Protein AF-A0A662D3R1-F1 (afdb_monomer_lite)

Sequence (65 aa):
PRVRLGIGPLPVGADAAEYVLAPFTEDEFKIMKESLAKAAQAVELILEGKIDEAMSRFNQKIKLQ

Foldseek 3Di:
DDDDDDLDDDPVPDDPVCVVPDDDDPVSVVVVVVSVVLVVVLVVCVVVVNNVVSCVPRVDPPPPD

Radius of gyration: 14.22 Å; chains: 1; bounding box: 30×20×38 Å

pLDDT: mean 85.16, std 11.71, range [32.44, 94.69]

Secondary structure (DSSP, 8-state):
---PPP--PPPTT--HHHHHHSPPPHHHHHHHHHHHHHHHHHHHHHHTT-HHHHHHHHSS-----

Structure (mmCIF, N/CA/C/O backbone):
data_AF-A0A662D3R1-F1
#
_entry.id   AF-A0A662D3R1-F1
#
loop_
_atom_site.group_PDB
_atom_site.id
_atom_site.type_symbol
_atom_site.label_atom_id
_atom_site.label_alt_id
_atom_site.label_comp_id
_atom_site.label_asym_id
_atom_site.label_entity_id
_atom_site.label_seq_id
_atom_site.pdbx_PDB_ins_code
_atom_site.Cartn_x
_atom_site.Cartn_y
_atom_site.Cartn_z
_atom_site.occupancy
_atom_site.B_iso_or_equiv
_atom_site.auth_seq_id
_atom_site.auth_comp_id
_atom_site.auth_asym_id
_atom_site.auth_atom_id
_atom_site.pdbx_PDB_model_num
ATOM 1 N N . PRO A 1 1 ? -11.838 4.153 5.241 1.00 77.69 1 PRO A N 1
ATOM 2 C CA . PRO A 1 1 ? -10.362 3.987 5.317 1.00 77.69 1 PRO A CA 1
ATOM 3 C C . PRO A 1 1 ? -9.818 3.341 4.034 1.00 77.69 1 PRO A C 1
ATOM 5 O O . PRO A 1 1 ? -10.407 2.380 3.553 1.00 77.69 1 PRO A O 1
ATOM 8 N N . ARG A 1 2 ? -8.753 3.896 3.442 1.00 84.69 2 ARG A N 1
ATOM 9 C CA . ARG A 1 2 ? -8.094 3.347 2.243 1.00 84.69 2 ARG A CA 1
ATOM 10 C C . ARG A 1 2 ? -6.600 3.221 2.528 1.00 84.69 2 ARG A C 1
ATOM 12 O O . ARG A 1 2 ? -6.005 4.200 2.964 1.00 84.69 2 ARG A O 1
ATOM 19 N N . VAL A 1 3 ? -6.010 2.058 2.262 1.00 87.31 3 VAL A N 1
ATOM 20 C CA . VAL A 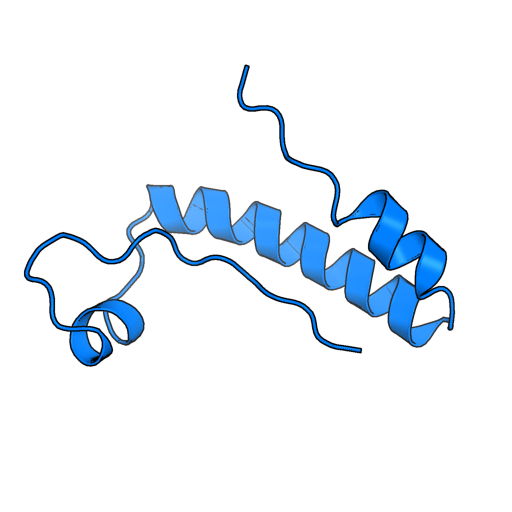1 3 ? -4.562 1.823 2.384 1.00 87.31 3 VAL A CA 1
ATOM 21 C C . VAL A 1 3 ? -3.974 1.795 0.976 1.00 87.31 3 VAL A C 1
ATOM 23 O O . VAL A 1 3 ? -4.433 1.028 0.134 1.00 87.31 3 VAL A O 1
ATOM 26 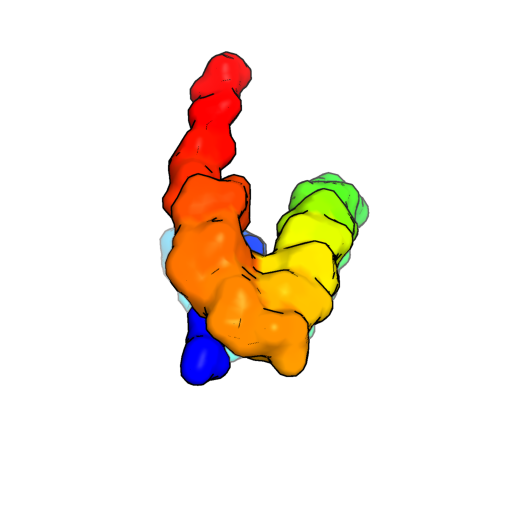N N . ARG A 1 4 ? -3.005 2.672 0.692 1.00 87.38 4 ARG A N 1
ATOM 27 C CA . ARG A 1 4 ? -2.348 2.757 -0.622 1.00 87.38 4 ARG A CA 1
ATOM 28 C C . ARG A 1 4 ? -0.995 2.064 -0.539 1.00 87.38 4 ARG A C 1
ATOM 30 O O . ARG A 1 4 ? -0.141 2.501 0.224 1.00 87.38 4 ARG A O 1
ATOM 37 N N . LEU A 1 5 ? -0.809 1.022 -1.339 1.00 86.81 5 LEU A N 1
ATOM 38 C CA . LEU A 1 5 ? 0.476 0.352 -1.512 1.00 86.81 5 LEU A CA 1
ATOM 39 C C . LEU A 1 5 ? 1.109 0.842 -2.813 1.00 86.81 5 LEU A C 1
ATOM 41 O O . LEU A 1 5 ? 0.492 0.768 -3.874 1.00 86.81 5 LEU A O 1
ATOM 45 N N . GLY A 1 6 ? 2.315 1.396 -2.715 1.00 86.56 6 GLY A N 1
ATOM 46 C CA . GLY A 1 6 ? 3.096 1.776 -3.887 1.00 86.56 6 GLY A CA 1
ATOM 47 C C . GLY A 1 6 ? 3.773 0.545 -4.476 1.00 86.56 6 GLY A C 1
ATOM 48 O O . GLY A 1 6 ? 4.480 -0.147 -3.756 1.00 86.56 6 GLY A O 1
ATOM 49 N N . ILE A 1 7 ? 3.566 0.300 -5.768 1.00 85.25 7 ILE A N 1
ATOM 50 C CA . ILE A 1 7 ? 4.209 -0.795 -6.517 1.00 85.25 7 ILE A CA 1
ATOM 51 C C . ILE A 1 7 ? 5.467 -0.343 -7.276 1.00 85.25 7 ILE A C 1
ATOM 53 O O . ILE A 1 7 ? 6.118 -1.158 -7.911 1.00 85.25 7 ILE A O 1
ATOM 57 N N . GLY A 1 8 ? 5.814 0.945 -7.186 1.00 84.19 8 GLY A N 1
ATOM 58 C CA . GLY A 1 8 ? 6.917 1.565 -7.921 1.00 84.19 8 GLY A CA 1
ATOM 59 C C . GLY A 1 8 ? 6.439 2.626 -8.921 1.00 84.19 8 GLY A C 1
ATOM 60 O O . GLY A 1 8 ? 5.233 2.772 -9.150 1.00 84.19 8 GLY A O 1
ATOM 61 N N . PRO A 1 9 ? 7.361 3.442 -9.460 1.00 85.19 9 PRO A N 1
ATOM 62 C CA . PRO A 1 9 ? 7.053 4.363 -10.545 1.00 85.19 9 PRO A CA 1
ATOM 63 C C . PRO A 1 9 ? 6.884 3.598 -11.863 1.00 85.19 9 PRO A C 1
ATOM 65 O O . PRO A 1 9 ? 7.667 2.701 -12.167 1.00 85.19 9 PRO A O 1
ATOM 68 N N . LEU A 1 10 ? 5.903 4.001 -12.672 1.00 85.19 10 LEU A N 1
ATOM 69 C CA . LEU A 1 10 ? 5.753 3.484 -14.031 1.00 85.19 10 LEU A CA 1
ATOM 70 C C . LEU A 1 10 ? 7.005 3.849 -14.857 1.00 85.19 10 LEU A C 1
ATOM 72 O O . LEU A 1 10 ? 7.339 5.039 -14.930 1.00 85.19 10 LEU A O 1
ATOM 76 N N . PRO A 1 11 ? 7.698 2.876 -15.479 1.00 84.94 11 PRO A N 1
ATOM 77 C CA . PRO A 1 11 ? 8.837 3.158 -16.344 1.00 84.94 11 PRO A CA 1
ATOM 78 C C . PRO A 1 11 ? 8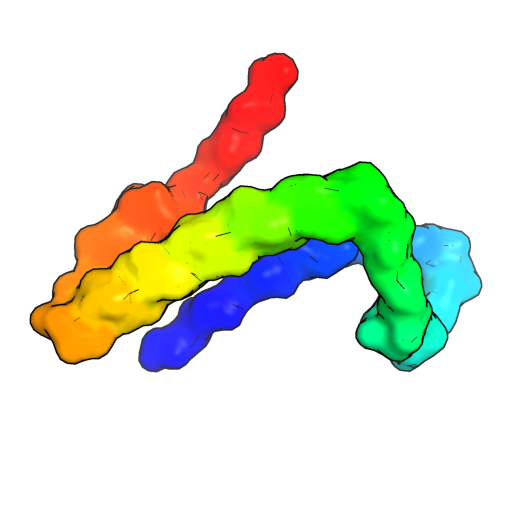.446 4.054 -17.527 1.00 84.94 11 PRO A C 1
ATOM 80 O O . PRO A 1 11 ? 7.344 3.953 -18.068 1.00 84.94 11 PRO A O 1
ATOM 83 N N . VAL A 1 12 ? 9.354 4.939 -17.951 1.00 87.00 12 VAL A N 1
ATOM 84 C CA . VAL A 1 12 ? 9.091 5.869 -19.061 1.00 87.00 12 VAL A CA 1
ATOM 85 C C . VAL A 1 12 ? 8.847 5.078 -20.348 1.00 87.00 12 VAL A C 1
ATOM 87 O O . VAL A 1 12 ? 9.714 4.331 -20.790 1.00 87.00 12 VAL A O 1
ATOM 90 N N .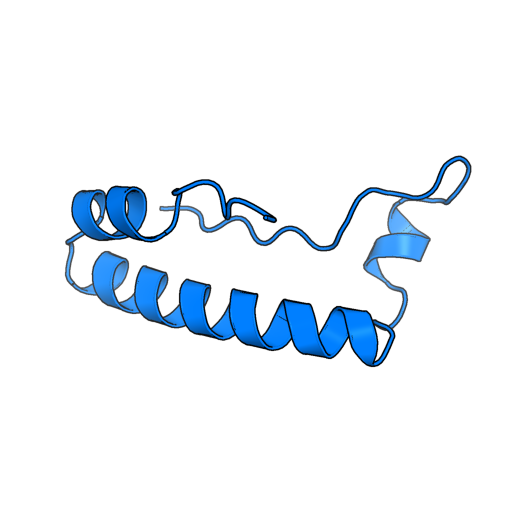 GLY A 1 13 ? 7.672 5.265 -20.953 1.00 84.81 13 GLY A N 1
ATOM 91 C CA . GLY A 1 13 ? 7.280 4.581 -22.189 1.00 84.81 13 GLY A CA 1
ATOM 92 C C . GLY A 1 13 ? 6.673 3.189 -21.996 1.00 84.81 13 GLY A C 1
ATOM 93 O O . GLY A 1 13 ? 6.332 2.560 -22.993 1.00 84.81 13 GLY A O 1
ATOM 94 N N . ALA A 1 14 ? 6.511 2.717 -20.756 1.00 85.75 14 ALA A N 1
ATOM 95 C CA . ALA A 1 14 ? 5.778 1.487 -20.470 1.00 85.75 14 ALA A CA 1
ATOM 96 C C . ALA A 1 14 ? 4.261 1.727 -20.475 1.00 85.75 14 ALA A C 1
ATOM 98 O O . ALA A 1 14 ? 3.784 2.774 -20.026 1.00 85.75 14 ALA A O 1
ATOM 99 N N . ASP A 1 15 ? 3.503 0.735 -20.943 1.00 90.50 15 ASP A N 1
ATOM 100 C CA . ASP A 1 15 ? 2.054 0.724 -20.788 1.00 90.50 15 ASP A CA 1
ATOM 101 C C . ASP A 1 15 ? 1.670 0.427 -19.329 1.00 90.50 15 ASP A C 1
ATOM 103 O O . ASP A 1 15 ? 2.238 -0.448 -18.668 1.00 90.50 15 ASP A O 1
ATOM 107 N N . ALA A 1 16 ? 0.699 1.176 -18.806 1.00 87.38 16 ALA A N 1
ATOM 108 C CA . ALA A 1 16 ? 0.294 1.051 -17.412 1.00 87.38 16 ALA A CA 1
ATOM 109 C C . ALA A 1 16 ? -0.408 -0.282 -17.121 1.00 87.38 16 ALA A C 1
ATOM 111 O O . ALA A 1 16 ? -0.244 -0.811 -16.023 1.00 87.38 16 ALA A O 1
ATOM 112 N N . ALA A 1 17 ? -1.183 -0.818 -18.070 1.00 90.19 17 ALA A N 1
ATOM 113 C CA . ALA A 1 17 ? -1.860 -2.096 -17.899 1.00 90.19 17 ALA A CA 1
ATOM 114 C C . ALA A 1 17 ? -0.847 -3.244 -17.917 1.00 90.19 17 ALA A C 1
ATOM 116 O O . ALA A 1 17 ? -0.909 -4.121 -17.059 1.00 90.19 17 ALA A O 1
ATOM 117 N N . GLU A 1 18 ? 0.130 -3.204 -18.822 1.00 88.81 18 GLU A N 1
ATOM 118 C CA . GLU A 1 18 ? 1.218 -4.187 -18.838 1.00 88.81 18 GLU A CA 1
ATOM 119 C C . GLU A 1 18 ? 2.038 -4.148 -17.543 1.00 88.81 18 GLU A C 1
ATOM 121 O O . GLU A 1 18 ? 2.307 -5.197 -16.960 1.00 88.81 18 GLU A O 1
ATOM 126 N N . TYR A 1 19 ? 2.369 -2.956 -17.035 1.00 87.56 19 TYR A N 1
ATOM 127 C CA . TYR A 1 19 ? 3.151 -2.809 -15.805 1.00 87.56 19 TYR A CA 1
ATOM 128 C C . TYR A 1 19 ? 2.443 -3.371 -14.562 1.00 87.56 19 TYR A C 1
ATOM 130 O O . TYR A 1 19 ? 3.081 -4.027 -13.745 1.00 87.56 19 TYR A O 1
ATOM 138 N N . VAL A 1 20 ? 1.129 -3.160 -14.410 1.00 89.75 20 VAL A N 1
ATOM 139 C CA . VAL A 1 20 ? 0.384 -3.690 -13.246 1.00 89.75 20 VAL A CA 1
ATOM 140 C C . VAL A 1 20 ? 0.080 -5.186 -13.346 1.00 89.75 20 VAL A C 1
ATOM 142 O O . VAL A 1 20 ? -0.220 -5.809 -12.328 1.00 89.75 20 VAL A O 1
ATOM 145 N N . LEU A 1 21 ? 0.115 -5.754 -14.555 1.00 90.62 21 LEU A N 1
ATOM 146 C CA . LEU A 1 21 ? -0.092 -7.185 -14.801 1.00 90.62 21 LEU A CA 1
ATOM 147 C C . LEU A 1 21 ? 1.222 -7.978 -14.806 1.00 90.62 21 LEU A C 1
ATOM 149 O O . LEU A 1 21 ? 1.192 -9.205 -14.696 1.00 90.62 21 LEU A O 1
ATOM 153 N N . ALA A 1 22 ? 2.361 -7.297 -14.938 1.00 89.56 22 ALA A N 1
ATOM 154 C CA . ALA A 1 22 ? 3.674 -7.915 -14.916 1.00 89.56 22 ALA A CA 1
ATOM 155 C C . ALA A 1 22 ? 3.985 -8.541 -13.541 1.00 89.56 22 ALA A C 1
ATOM 157 O O . ALA A 1 22 ? 3.576 -8.022 -12.498 1.00 89.56 22 ALA A O 1
ATOM 158 N N . PRO A 1 23 ? 4.727 -9.662 -13.511 1.00 88.94 23 PRO A N 1
ATOM 159 C CA . PRO A 1 23 ? 5.195 -10.235 -12.260 1.00 88.94 23 PRO A CA 1
ATOM 160 C C . PRO A 1 23 ? 6.252 -9.331 -11.617 1.00 88.94 23 PRO A C 1
ATOM 162 O O . PRO A 1 23 ? 7.113 -8.780 -12.301 1.00 88.94 23 PRO A O 1
ATOM 165 N N . PHE A 1 24 ? 6.228 -9.243 -10.288 1.00 87.19 24 PHE A N 1
ATOM 166 C CA . PHE A 1 24 ? 7.299 -8.597 -9.534 1.00 87.19 24 PHE A CA 1
ATOM 167 C C . PHE A 1 24 ? 8.598 -9.394 -9.653 1.00 87.19 24 PHE A C 1
ATOM 169 O O . PHE A 1 24 ? 8.600 -10.625 -9.565 1.00 87.19 24 PHE A O 1
ATOM 176 N N . THR A 1 25 ? 9.714 -8.683 -9.779 1.00 89.69 25 THR A N 1
ATOM 177 C CA . THR A 1 25 ? 11.048 -9.270 -9.613 1.00 89.69 25 THR A CA 1
ATOM 178 C C . THR A 1 25 ? 11.275 -9.695 -8.158 1.00 89.69 25 THR A C 1
ATOM 180 O O . THR A 1 25 ? 10.578 -9.243 -7.246 1.00 89.69 25 THR A O 1
ATOM 183 N N . GLU A 1 26 ? 12.263 -10.556 -7.892 1.00 89.12 26 GLU A N 1
ATOM 184 C CA . GLU A 1 26 ? 12.550 -10.991 -6.516 1.00 89.12 26 GLU A CA 1
ATOM 185 C C . GLU A 1 26 ? 12.891 -9.824 -5.578 1.00 89.12 26 GLU A C 1
ATOM 187 O O . GLU A 1 26 ? 12.493 -9.835 -4.411 1.00 89.12 26 GLU A O 1
ATOM 192 N N . ASP A 1 27 ? 13.605 -8.813 -6.073 1.00 87.50 27 ASP A N 1
ATOM 193 C CA . ASP A 1 27 ? 14.011 -7.662 -5.267 1.00 87.50 27 ASP A CA 1
ATOM 194 C C . ASP A 1 27 ? 12.837 -6.720 -4.978 1.00 87.50 27 ASP A C 1
ATOM 196 O O . ASP A 1 27 ? 12.660 -6.294 -3.834 1.00 87.50 27 ASP A O 1
ATOM 200 N N . GLU A 1 28 ? 11.960 -6.481 -5.956 1.00 87.25 28 GLU A N 1
ATOM 201 C CA . GLU A 1 28 ? 10.698 -5.770 -5.721 1.00 87.25 28 GLU A CA 1
ATOM 202 C C . GLU A 1 28 ? 9.813 -6.541 -4.741 1.00 87.25 28 GLU A C 1
ATOM 204 O O . GLU A 1 28 ? 9.229 -5.954 -3.830 1.00 87.25 28 GLU A O 1
ATOM 209 N N . PHE A 1 29 ? 9.754 -7.868 -4.866 1.00 87.94 29 PHE A N 1
ATOM 210 C CA . PHE A 1 29 ? 8.951 -8.701 -3.982 1.00 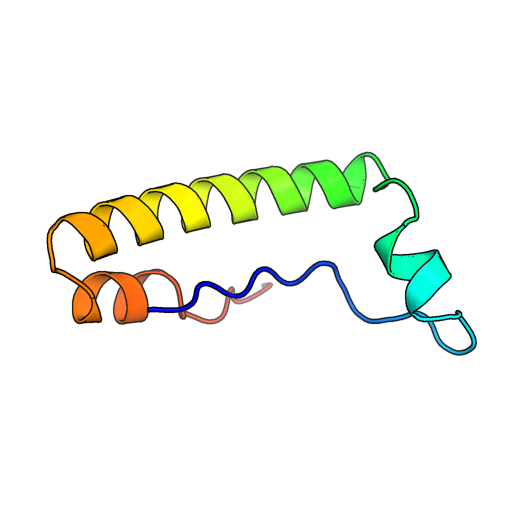87.94 29 PHE A CA 1
ATOM 211 C C . PHE A 1 29 ? 9.450 -8.663 -2.530 1.00 87.94 29 PHE A C 1
ATOM 213 O O . PHE A 1 29 ? 8.635 -8.658 -1.604 1.00 87.94 29 PHE A O 1
ATOM 220 N N . LYS A 1 30 ? 10.769 -8.576 -2.297 1.00 88.31 30 LYS A N 1
ATOM 221 C CA . LYS A 1 30 ? 11.338 -8.370 -0.950 1.00 88.31 30 LYS A CA 1
ATOM 222 C C . LYS A 1 30 ? 10.846 -7.057 -0.333 1.00 88.31 30 LYS A C 1
ATOM 224 O O . LYS A 1 30 ? 10.366 -7.067 0.799 1.00 88.31 30 LYS A O 1
ATOM 229 N N . ILE A 1 31 ? 10.881 -5.958 -1.088 1.00 87.25 31 ILE A N 1
ATOM 230 C CA . ILE A 1 31 ? 10.389 -4.643 -0.636 1.00 87.25 31 ILE A CA 1
ATOM 231 C C . ILE A 1 31 ? 8.866 -4.676 -0.409 1.00 87.25 31 ILE A C 1
ATOM 233 O O . ILE A 1 31 ? 8.345 -4.136 0.576 1.00 87.25 31 ILE A O 1
ATOM 237 N N . MET A 1 32 ? 8.133 -5.353 -1.294 1.00 88.25 32 MET A N 1
ATOM 238 C CA . MET A 1 32 ? 6.685 -5.514 -1.185 1.00 88.25 32 MET A CA 1
ATOM 239 C C . MET A 1 32 ? 6.286 -6.323 0.048 1.00 88.25 32 MET A C 1
ATOM 241 O O . MET A 1 32 ? 5.312 -5.957 0.700 1.00 88.25 32 MET A O 1
ATOM 245 N N . LYS A 1 33 ? 7.036 -7.364 0.436 1.00 89.69 33 LYS A N 1
ATOM 246 C CA . LYS A 1 33 ? 6.760 -8.129 1.665 1.00 89.69 33 LYS A CA 1
ATOM 247 C C . LYS A 1 33 ? 6.770 -7.251 2.913 1.00 89.69 33 LYS A C 1
ATOM 249 O O . LYS A 1 33 ? 5.867 -7.364 3.741 1.00 89.69 33 LYS A O 1
ATOM 254 N N . GLU A 1 34 ? 7.747 -6.357 3.041 1.00 88.06 34 GLU A N 1
ATOM 255 C CA . GLU A 1 34 ? 7.791 -5.422 4.170 1.00 88.06 34 GLU A CA 1
ATOM 256 C C . GLU A 1 34 ? 6.615 -4.441 4.145 1.00 88.06 34 GLU A C 1
ATOM 258 O O . GLU A 1 34 ? 5.994 -4.170 5.176 1.00 88.06 34 GLU A O 1
ATOM 263 N N . SER A 1 35 ? 6.286 -3.928 2.958 1.00 88.12 35 SER A N 1
ATOM 264 C CA . SER A 1 35 ? 5.148 -3.025 2.757 1.00 88.12 35 SER A CA 1
ATOM 265 C C . SER A 1 35 ? 3.817 -3.701 3.104 1.00 88.12 35 SER A C 1
ATOM 267 O O . SER A 1 35 ? 2.973 -3.098 3.766 1.00 88.12 35 SER A O 1
ATOM 269 N N . LEU A 1 36 ? 3.649 -4.972 2.729 1.00 90.69 36 LEU A N 1
ATOM 270 C CA . LEU A 1 36 ? 2.475 -5.784 3.049 1.00 90.69 36 LEU A CA 1
ATOM 271 C C . LEU A 1 36 ? 2.350 -6.041 4.553 1.00 90.69 36 LEU A C 1
ATOM 273 O O . LEU A 1 36 ? 1.260 -5.890 5.099 1.00 90.69 36 LEU A O 1
ATOM 277 N N . ALA A 1 37 ? 3.450 -6.360 5.240 1.00 91.12 37 ALA A N 1
ATOM 278 C CA . ALA A 1 37 ? 3.438 -6.555 6.690 1.00 91.12 37 ALA A CA 1
ATOM 279 C C . ALA A 1 37 ? 3.024 -5.275 7.438 1.00 91.12 37 ALA A C 1
ATOM 281 O O . ALA A 1 37 ? 2.213 -5.325 8.363 1.00 91.12 37 ALA A O 1
ATOM 282 N N . LYS A 1 38 ? 3.525 -4.112 7.003 1.00 89.75 38 LYS A N 1
ATOM 283 C CA . LYS A 1 38 ? 3.111 -2.804 7.540 1.00 89.75 38 LYS A CA 1
ATOM 284 C C . LYS A 1 38 ? 1.637 -2.517 7.252 1.00 89.75 38 LYS A C 1
ATOM 286 O O . LYS A 1 38 ? 0.924 -2.051 8.134 1.00 89.75 38 LYS A O 1
ATOM 291 N N . ALA A 1 39 ? 1.167 -2.819 6.042 1.00 91.31 39 ALA A N 1
ATOM 292 C CA . ALA A 1 39 ? -0.235 -2.644 5.682 1.00 91.31 39 ALA A CA 1
ATOM 293 C C . ALA A 1 39 ? -1.165 -3.536 6.516 1.00 91.31 39 ALA A C 1
ATOM 295 O O . ALA A 1 39 ? -2.210 -3.059 6.945 1.00 91.31 39 ALA A O 1
ATOM 296 N N . ALA A 1 40 ? -0.779 -4.783 6.801 1.00 92.81 40 ALA A N 1
ATOM 297 C CA . ALA A 1 40 ? -1.544 -5.674 7.672 1.00 92.81 40 ALA A CA 1
ATOM 298 C C . ALA A 1 40 ? -1.709 -5.081 9.082 1.00 92.81 40 ALA A C 1
ATOM 300 O O . ALA A 1 40 ? -2.834 -4.946 9.555 1.00 92.81 40 ALA A O 1
ATOM 301 N N . GLN A 1 41 ? -0.619 -4.609 9.695 1.00 91.62 41 GLN A N 1
ATOM 302 C CA . GLN A 1 41 ? -0.670 -3.942 11.005 1.00 91.62 41 GLN A CA 1
ATOM 303 C C . GLN A 1 41 ? -1.508 -2.652 10.974 1.00 91.62 41 GLN A C 1
ATOM 305 O O . GLN A 1 41 ? -2.228 -2.339 11.921 1.00 91.62 41 GLN A O 1
ATOM 310 N N . ALA A 1 42 ? -1.445 -1.890 9.877 1.00 91.19 42 ALA A N 1
ATOM 311 C CA . ALA A 1 42 ? -2.286 -0.710 9.698 1.00 91.19 42 ALA A CA 1
ATOM 312 C C . ALA A 1 42 ? -3.773 -1.083 9.643 1.00 91.19 42 ALA A C 1
ATOM 314 O O . ALA A 1 42 ? -4.602 -0.390 10.229 1.00 91.19 42 ALA A O 1
ATOM 315 N N . VAL A 1 43 ? -4.113 -2.174 8.950 1.00 92.75 43 VAL A N 1
ATOM 316 C CA . VAL A 1 43 ? -5.485 -2.684 8.864 1.00 92.75 43 VAL A CA 1
ATOM 317 C C . VAL A 1 43 ? -5.976 -3.167 10.225 1.00 92.75 43 VAL A C 1
ATOM 319 O O . VAL A 1 43 ? -7.101 -2.835 10.578 1.00 92.75 43 VAL A O 1
ATOM 322 N N . GLU A 1 44 ? -5.152 -3.860 11.014 1.00 94.06 44 GLU A N 1
ATOM 323 C CA . GLU A 1 44 ? -5.503 -4.261 12.386 1.00 94.06 44 GLU A CA 1
ATOM 324 C C . GLU A 1 44 ? -5.897 -3.049 13.242 1.00 94.06 44 GLU A C 1
ATOM 326 O O . GLU A 1 44 ? -6.995 -3.016 13.796 1.00 94.06 44 GLU A O 1
ATOM 331 N N . LEU A 1 45 ? -5.079 -1.990 13.251 1.00 92.12 45 LEU A N 1
ATOM 332 C CA . LEU A 1 45 ? -5.410 -0.752 13.969 1.00 92.12 45 LEU A CA 1
ATOM 333 C C . LEU A 1 45 ? -6.677 -0.073 13.429 1.00 92.12 45 LEU A C 1
ATOM 335 O O . LEU A 1 45 ? -7.477 0.454 14.202 1.00 92.12 45 LEU A O 1
ATOM 339 N N . ILE A 1 46 ? -6.888 -0.086 12.109 1.00 91.06 46 ILE A N 1
ATOM 340 C CA . ILE A 1 46 ? -8.110 0.454 11.496 1.00 91.06 46 ILE A CA 1
ATOM 341 C C . ILE A 1 46 ? -9.343 -0.337 11.956 1.00 91.06 46 ILE A C 1
ATOM 343 O O . ILE A 1 46 ? -10.371 0.278 12.241 1.00 91.06 46 ILE A O 1
ATOM 347 N N . LEU A 1 47 ? -9.255 -1.669 12.034 1.00 92.56 47 LEU A N 1
ATOM 348 C CA . LEU A 1 47 ? -10.341 -2.539 12.497 1.00 92.56 47 LEU A CA 1
ATOM 349 C C . LEU A 1 47 ? -10.638 -2.340 13.990 1.00 92.56 47 LEU A C 1
ATOM 351 O O . LEU A 1 47 ? -11.797 -2.406 14.388 1.00 92.56 47 LEU A O 1
ATOM 355 N N . GLU A 1 48 ? -9.626 -2.011 14.793 1.00 94.69 48 GLU A N 1
ATOM 356 C CA . GLU A 1 48 ? -9.780 -1.602 16.197 1.00 94.69 48 GLU A CA 1
ATOM 357 C C . GLU A 1 48 ? -10.352 -0.179 16.372 1.00 94.69 48 GLU A C 1
ATOM 359 O O . GLU A 1 48 ? -10.523 0.289 17.497 1.00 94.69 48 GLU A O 1
ATOM 364 N N . GLY A 1 49 ? -10.637 0.543 15.281 1.00 90.88 49 GLY A N 1
ATOM 365 C CA . GLY A 1 49 ? -11.131 1.924 15.313 1.00 90.88 49 GLY A CA 1
ATOM 366 C C . GLY A 1 49 ? -10.044 2.979 15.552 1.00 90.88 49 GLY A C 1
ATOM 367 O O . GLY A 1 49 ? -10.345 4.169 15.623 1.00 90.88 49 GLY A O 1
ATOM 368 N N . LYS A 1 50 ? -8.770 2.579 15.614 1.00 92.00 50 LYS A N 1
ATOM 369 C CA . LYS A 1 50 ? -7.602 3.443 15.858 1.00 92.00 50 LYS A CA 1
ATOM 370 C C . LYS A 1 50 ? -7.025 3.994 14.551 1.00 92.00 50 LYS A C 1
ATOM 372 O O . LYS A 1 50 ? -5.843 3.837 14.241 1.00 92.00 50 LYS A O 1
ATOM 377 N N . ILE A 1 51 ? -7.871 4.643 13.752 1.00 88.50 51 ILE A N 1
ATOM 378 C CA . ILE A 1 51 ? -7.497 5.137 12.415 1.00 88.50 51 ILE A CA 1
ATOM 379 C C . ILE A 1 51 ? -6.392 6.200 12.499 1.00 88.50 51 ILE A C 1
ATOM 381 O O . ILE A 1 51 ? -5.447 6.152 11.713 1.00 88.50 51 ILE A O 1
ATOM 385 N N . ASP A 1 52 ? -6.470 7.122 13.460 1.00 89.12 52 ASP A N 1
ATOM 386 C CA . ASP A 1 52 ? -5.483 8.200 13.612 1.00 89.12 52 ASP A CA 1
ATOM 387 C C . ASP A 1 52 ? -4.096 7.668 13.998 1.00 89.12 52 ASP A C 1
ATOM 389 O O . ASP A 1 52 ? -3.074 8.149 13.498 1.00 89.12 52 ASP A O 1
ATOM 393 N N . GLU A 1 53 ? -4.054 6.627 14.837 1.00 89.12 53 GLU A N 1
ATOM 394 C CA . GLU A 1 53 ? -2.819 5.924 15.194 1.00 89.12 53 GLU A CA 1
ATOM 395 C C . GLU A 1 53 ? -2.241 5.203 13.972 1.00 89.12 53 GLU A C 1
ATOM 397 O O . GLU A 1 53 ? -1.056 5.353 13.669 1.00 89.12 53 GLU A O 1
ATOM 402 N N . ALA A 1 54 ? -3.086 4.492 13.217 1.00 88.31 54 ALA A N 1
ATOM 403 C CA . ALA A 1 54 ? -2.678 3.830 11.983 1.00 88.31 54 ALA A CA 1
ATOM 404 C C . ALA A 1 54 ? -2.084 4.833 10.982 1.00 88.31 54 ALA A C 1
ATOM 406 O O . ALA A 1 54 ? -1.001 4.616 10.437 1.00 88.31 54 ALA A O 1
ATOM 407 N N . MET A 1 55 ? -2.746 5.972 10.776 1.00 86.69 55 MET A N 1
ATOM 408 C CA . MET A 1 55 ? -2.256 7.014 9.878 1.00 86.69 55 MET A CA 1
ATOM 409 C C . MET A 1 55 ? -0.934 7.607 10.368 1.00 86.69 55 MET A C 1
ATOM 411 O O . MET A 1 55 ? 0.002 7.735 9.580 1.00 86.69 55 MET A O 1
ATOM 415 N N . SER A 1 56 ? -0.824 7.924 11.657 1.00 88.44 56 SER A N 1
ATOM 416 C CA . SER A 1 56 ? 0.383 8.528 12.233 1.00 88.44 56 SER A CA 1
ATOM 417 C C . SER A 1 56 ? 1.584 7.586 12.217 1.00 88.44 56 SER A C 1
ATOM 419 O O . SER A 1 56 ? 2.716 8.042 12.060 1.00 88.44 56 SER A O 1
ATOM 421 N N . ARG A 1 57 ? 1.355 6.279 12.371 1.00 86.00 57 ARG A N 1
ATOM 422 C CA . ARG A 1 57 ? 2.408 5.258 12.424 1.00 86.00 57 ARG A CA 1
ATOM 423 C C . ARG A 1 57 ? 2.864 4.808 11.039 1.00 86.00 57 ARG A C 1
ATOM 425 O O . ARG A 1 57 ? 4.060 4.619 10.835 1.00 86.00 57 ARG A O 1
ATOM 432 N N . PHE A 1 58 ? 1.940 4.661 10.088 1.00 87.06 58 PHE A N 1
ATOM 433 C CA . PHE A 1 58 ? 2.235 4.050 8.785 1.00 87.06 58 PHE A CA 1
ATOM 434 C C . PHE A 1 58 ? 2.370 5.0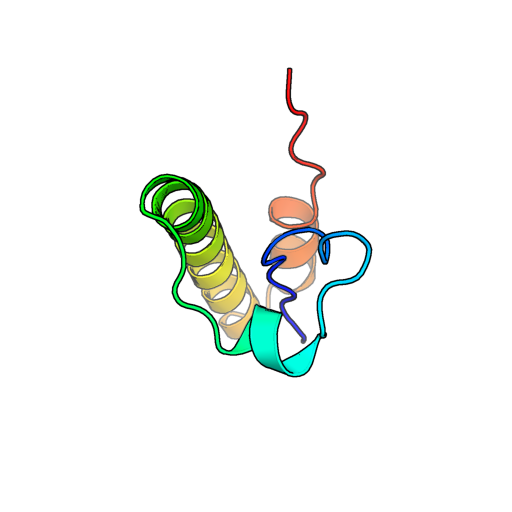40 7.623 1.00 87.06 58 PHE A C 1
ATOM 436 O O . PHE A 1 58 ? 3.041 4.711 6.649 1.00 87.06 58 PHE A O 1
ATOM 443 N N . ASN A 1 59 ? 1.832 6.264 7.714 1.00 85.25 59 ASN A N 1
ATOM 444 C CA . ASN A 1 59 ? 2.025 7.280 6.665 1.00 85.25 59 ASN A CA 1
ATOM 445 C C . ASN A 1 59 ? 3.337 8.072 6.816 1.00 85.25 59 ASN A C 1
ATOM 447 O O . ASN A 1 59 ? 3.545 9.068 6.118 1.00 85.25 59 ASN A O 1
ATOM 451 N N . GLN A 1 60 ? 4.227 7.671 7.728 1.00 75.94 60 GLN A N 1
ATOM 452 C CA . GLN A 1 60 ? 5.525 8.322 7.871 1.00 75.94 60 GLN A CA 1
ATOM 453 C C . GLN A 1 60 ? 6.382 8.034 6.638 1.00 75.94 60 GLN A C 1
ATOM 455 O O . GLN A 1 60 ? 6.504 6.890 6.201 1.00 75.94 60 GLN A O 1
ATOM 460 N N . LYS A 1 61 ? 6.994 9.079 6.068 1.00 60.69 61 LYS A N 1
ATOM 461 C CA . LYS A 1 61 ? 7.953 8.907 4.975 1.00 60.69 61 LYS A CA 1
ATOM 462 C C . LYS A 1 61 ? 9.085 8.010 5.470 1.00 60.69 61 LYS A C 1
ATOM 464 O O . LYS A 1 61 ? 9.803 8.390 6.393 1.00 60.69 61 LYS A O 1
ATOM 469 N N . ILE A 1 62 ? 9.259 6.852 4.835 1.00 60.66 62 ILE A N 1
ATOM 470 C CA . ILE A 1 62 ? 10.468 6.046 4.988 1.00 60.66 62 ILE A CA 1
ATOM 471 C C . ILE A 1 62 ? 11.614 6.939 4.506 1.00 60.66 62 ILE A C 1
ATOM 473 O O . ILE A 1 62 ? 11.718 7.231 3.315 1.00 60.66 62 ILE A O 1
ATOM 477 N N . LYS A 1 63 ? 12.425 7.459 5.434 1.00 40.53 63 LYS A N 1
ATOM 478 C CA . LYS A 1 63 ? 13.691 8.095 5.073 1.00 40.53 63 LYS A CA 1
ATOM 479 C C . LYS A 1 63 ? 14.578 6.974 4.541 1.00 40.53 63 LYS A C 1
ATOM 481 O O . LYS A 1 63 ? 15.087 6.192 5.336 1.00 40.53 63 LYS A O 1
ATOM 486 N N . LEU A 1 64 ? 14.724 6.872 3.220 1.00 43.72 64 LEU A N 1
ATOM 487 C CA . LEU A 1 64 ? 15.914 6.233 2.670 1.00 43.72 64 LEU A CA 1
ATOM 488 C C . LEU A 1 64 ? 17.090 7.111 3.116 1.00 43.72 64 LEU A C 1
ATOM 490 O O . LEU A 1 64 ? 17.167 8.274 2.713 1.00 43.72 64 LEU A O 1
ATOM 494 N N . GLN A 1 65 ? 17.887 6.598 4.054 1.00 32.44 65 GLN A N 1
ATOM 495 C CA . GLN A 1 65 ? 19.221 7.119 4.344 1.00 32.44 65 GLN A CA 1
ATOM 496 C C . GLN A 1 65 ? 20.193 6.614 3.286 1.00 32.44 65 GLN A C 1
ATOM 498 O O . GLN A 1 65 ? 20.013 5.455 2.849 1.00 32.44 65 GLN A O 1
#